Protein AF-A0A967KXW7-F1 (afdb_monomer_lite)

Sequence (54 aa):
MGAYGQSAEMLAKGIPLAEKFGDMELYAGSLAFQAANLYYQGKWEEAEQIAQRS

Structure (mmCIF, N/CA/C/O backbone):
data_AF-A0A967KXW7-F1
#
_entry.id   AF-A0A967KXW7-F1
#
loop_
_atom_site.group_PDB
_atom_site.id
_atom_site.type_symbol
_atom_site.label_atom_id
_atom_site.label_alt_id
_atom_site.label_comp_id
_atom_site.label_asym_id
_atom_site.label_entity_id
_atom_site.label_seq_id
_atom_site.pdbx_PDB_ins_code
_atom_site.Cartn_x
_atom_site.Cartn_y
_atom_site.Cartn_z
_atom_site.occupancy
_atom_site.B_iso_or_equiv
_atom_site.auth_seq_id
_atom_site.auth_comp_id
_atom_site.auth_asym_id
_atom_site.auth_atom_id
_atom_site.pdbx_PDB_model_num
ATOM 1 N N . MET A 1 1 ? -1.838 10.351 -18.577 1.00 52.97 1 MET A N 1
ATOM 2 C CA . MET A 1 1 ? -1.903 9.687 -17.257 1.00 52.97 1 MET A CA 1
ATOM 3 C C . MET A 1 1 ? -2.333 8.252 -17.498 1.00 52.97 1 MET A C 1
ATOM 5 O O . MET A 1 1 ? -3.396 8.058 -18.065 1.00 52.97 1 MET A O 1
ATOM 9 N N . GLY A 1 2 ? -1.477 7.269 -17.210 1.00 75.62 2 GLY A N 1
ATOM 10 C CA . GLY A 1 2 ? -1.830 5.854 -17.383 1.00 75.62 2 GLY A CA 1
ATOM 11 C C . GLY A 1 2 ? -2.783 5.367 -16.286 1.00 75.62 2 GLY A C 1
ATOM 12 O O . GLY A 1 2 ? -2.889 6.011 -15.241 1.00 75.62 2 GLY A O 1
ATOM 13 N N . ALA A 1 3 ? -3.430 4.220 -16.506 1.00 76.25 3 ALA A N 1
ATOM 14 C CA . ALA A 1 3 ? -4.386 3.611 -15.572 1.00 76.25 3 ALA A CA 1
ATOM 15 C C . ALA A 1 3 ? -3.836 3.468 -14.135 1.00 76.25 3 ALA A C 1
ATOM 17 O O . ALA A 1 3 ? -4.564 3.673 -13.165 1.00 76.25 3 ALA A O 1
ATOM 18 N N . TYR A 1 4 ? -2.528 3.226 -13.991 1.00 78.38 4 TYR A N 1
ATOM 19 C CA . TYR A 1 4 ? -1.849 3.138 -12.693 1.00 78.38 4 TYR A CA 1
ATOM 20 C C . TYR A 1 4 ? -1.880 4.444 -11.887 1.00 78.38 4 TYR A C 1
ATOM 22 O O . TYR A 1 4 ? -2.053 4.412 -10.673 1.00 78.38 4 TYR A O 1
ATOM 30 N N . GLY A 1 5 ? -1.765 5.600 -12.551 1.00 80.06 5 GLY A N 1
ATOM 31 C CA . GLY A 1 5 ? -1.798 6.902 -11.878 1.00 80.06 5 GLY A CA 1
ATOM 32 C C . GLY A 1 5 ? -3.187 7.241 -11.339 1.00 80.06 5 GLY A C 1
ATOM 33 O O . GLY A 1 5 ? -3.315 7.728 -10.220 1.00 80.06 5 GLY A O 1
ATOM 34 N N . GLN A 1 6 ? -4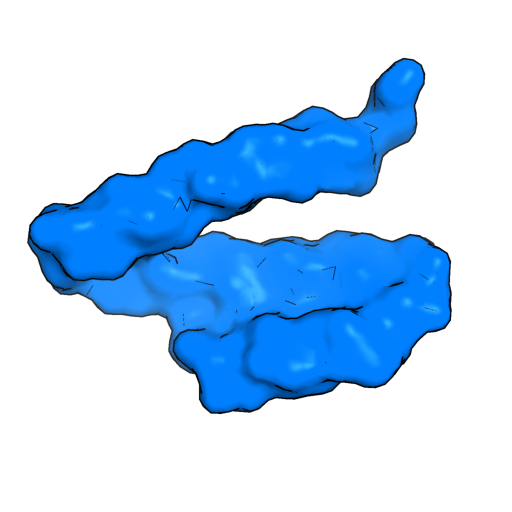.234 6.915 -12.102 1.00 84.94 6 GLN A N 1
ATOM 35 C CA . GLN A 1 6 ? -5.619 7.104 -11.660 1.00 84.94 6 GLN A CA 1
ATOM 36 C C . GLN A 1 6 ? -5.974 6.161 -10.506 1.00 84.94 6 GLN A C 1
ATOM 38 O O . GLN A 1 6 ? -6.609 6.578 -9.540 1.00 84.94 6 GLN A O 1
ATOM 43 N N . SER A 1 7 ? -5.520 4.905 -10.570 1.00 87.12 7 SER A N 1
ATOM 44 C CA . SER A 1 7 ? -5.741 3.944 -9.488 1.00 87.12 7 SER A CA 1
ATOM 45 C C . SER A 1 7 ? -5.025 4.360 -8.200 1.00 87.12 7 SER A C 1
ATOM 47 O O . SER A 1 7 ? -5.633 4.323 -7.133 1.00 87.12 7 SER A O 1
ATOM 49 N N . ALA A 1 8 ? -3.783 4.847 -8.292 1.00 87.81 8 ALA A N 1
ATOM 50 C CA . ALA A 1 8 ? -3.050 5.360 -7.137 1.00 87.81 8 ALA A CA 1
ATOM 51 C C . ALA A 1 8 ? -3.771 6.542 -6.465 1.00 87.81 8 ALA A C 1
ATOM 53 O O . ALA A 1 8 ? -3.864 6.581 -5.241 1.00 87.81 8 ALA A O 1
ATOM 54 N N . GLU A 1 9 ? -4.330 7.474 -7.245 1.00 89.88 9 GLU A N 1
ATOM 55 C CA . GLU A 1 9 ? -5.076 8.612 -6.696 1.00 89.88 9 GLU A CA 1
ATOM 56 C C . GLU A 1 9 ? -6.375 8.180 -5.996 1.00 89.88 9 GLU A C 1
ATOM 58 O O . GLU A 1 9 ? -6.707 8.699 -4.927 1.00 89.88 9 GLU A O 1
ATOM 63 N N . MET A 1 10 ? -7.108 7.217 -6.567 1.00 91.50 10 MET A N 1
ATOM 64 C CA . MET A 1 10 ? -8.326 6.686 -5.944 1.00 91.50 10 MET A CA 1
ATOM 65 C C . MET A 1 10 ? -8.014 5.932 -4.648 1.00 91.50 10 MET A C 1
ATOM 67 O O . MET A 1 10 ? -8.664 6.174 -3.631 1.00 91.50 10 MET A O 1
ATOM 71 N N . LEU A 1 11 ? -6.994 5.070 -4.653 1.00 93.12 11 LEU A N 1
ATOM 72 C CA . LEU A 1 11 ? -6.591 4.285 -3.482 1.00 93.12 11 LEU A CA 1
ATOM 73 C C . LEU A 1 11 ? -6.050 5.175 -2.355 1.00 93.12 11 LEU A C 1
ATOM 75 O O . LEU A 1 11 ? -6.405 4.966 -1.197 1.00 93.12 11 LEU A O 1
ATOM 79 N N . ALA A 1 12 ? -5.293 6.229 -2.685 1.00 92.44 12 ALA A N 1
ATOM 80 C CA . ALA A 1 12 ? -4.796 7.201 -1.708 1.00 92.44 12 ALA A CA 1
ATOM 81 C C . ALA A 1 12 ? -5.919 7.929 -0.945 1.00 92.44 12 ALA A C 1
ATOM 83 O O . ALA A 1 12 ? -5.711 8.367 0.184 1.00 92.44 12 ALA A O 1
ATOM 84 N N . LYS A 1 13 ? -7.111 8.050 -1.543 1.00 93.38 13 LYS A N 1
ATOM 85 C CA . LYS A 1 13 ? -8.306 8.606 -0.887 1.00 93.38 13 LYS A CA 1
ATOM 86 C C . LYS A 1 13 ? -9.139 7.522 -0.196 1.00 93.38 13 LYS A C 1
ATOM 88 O O . LYS A 1 13 ? -9.671 7.768 0.881 1.00 93.38 13 LYS A O 1
ATOM 93 N N . GLY A 1 14 ? -9.263 6.342 -0.805 1.00 93.62 14 GLY A N 1
ATOM 94 C CA . GLY A 1 14 ? -10.129 5.257 -0.334 1.00 93.62 14 GLY A CA 1
ATOM 95 C C .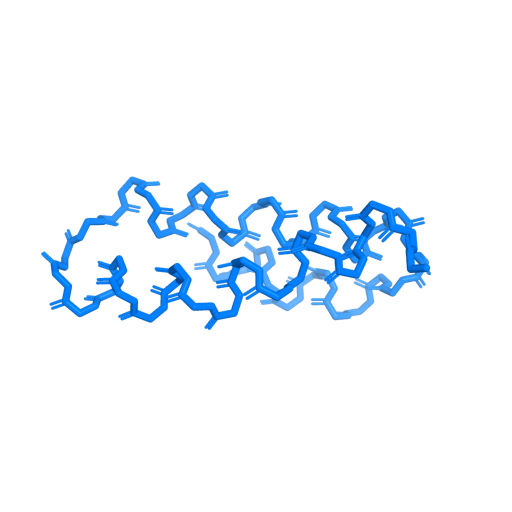 GLY A 1 14 ? -9.624 4.556 0.927 1.00 93.62 14 GLY A C 1
ATOM 96 O O . GLY A 1 14 ? -10.394 4.383 1.867 1.00 93.62 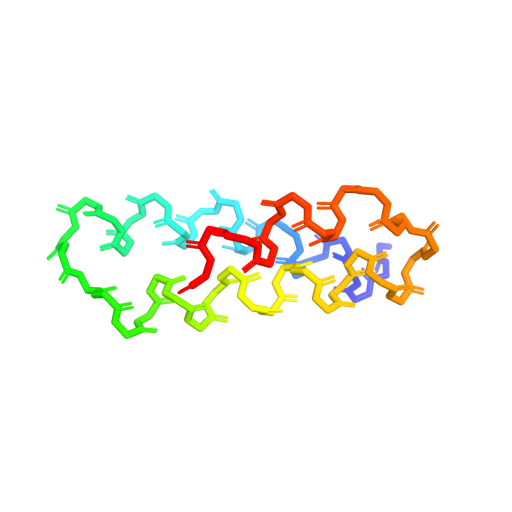14 GLY A O 1
ATOM 97 N N . ILE A 1 15 ? -8.332 4.220 0.983 1.00 95.94 15 ILE A N 1
ATOM 98 C CA . ILE A 1 15 ? -7.709 3.513 2.117 1.00 95.94 15 ILE A CA 1
ATOM 99 C C . ILE A 1 15 ? -7.946 4.232 3.460 1.00 95.94 15 ILE A C 1
ATOM 101 O O . ILE A 1 15 ? -8.488 3.602 4.367 1.00 95.94 15 ILE A O 1
ATOM 105 N N . PRO A 1 16 ? -7.633 5.537 3.616 1.00 95.56 16 PRO A N 1
ATOM 106 C CA . PRO A 1 16 ? -7.851 6.224 4.890 1.00 95.56 16 PRO A CA 1
ATOM 107 C C . PRO A 1 16 ? -9.335 6.388 5.247 1.00 95.56 16 PRO A C 1
ATOM 109 O O . PRO A 1 16 ? -9.666 6.513 6.423 1.00 95.56 16 PRO A O 1
ATOM 112 N N . LEU A 1 17 ? -10.249 6.393 4.266 1.00 95.94 17 LEU A N 1
ATOM 113 C CA . LEU A 1 17 ? -11.687 6.394 4.549 1.00 95.94 17 LEU A CA 1
ATOM 114 C C . LEU A 1 17 ? -12.139 5.030 5.073 1.00 95.94 17 LEU A C 1
ATOM 116 O O . LEU A 1 17 ? -12.829 4.985 6.086 1.00 95.94 17 LEU A O 1
ATOM 120 N N . ALA A 1 18 ? -11.723 3.941 4.426 1.00 96.19 18 ALA A N 1
ATOM 121 C CA . ALA A 1 18 ? -12.027 2.584 4.871 1.00 96.19 18 ALA A CA 1
ATOM 122 C C . ALA A 1 18 ? -11.503 2.337 6.295 1.00 96.19 18 ALA A C 1
ATOM 124 O O . ALA A 1 18 ? -12.257 1.897 7.159 1.00 96.19 18 ALA A O 1
ATOM 125 N N . GLU A 1 19 ? -10.262 2.748 6.574 1.00 95.75 19 GLU A N 1
ATOM 126 C CA . GLU A 1 19 ? -9.674 2.699 7.917 1.00 95.75 19 GLU A CA 1
ATOM 127 C C . GLU A 1 19 ? -10.482 3.533 8.924 1.00 95.75 19 GLU A C 1
ATOM 129 O O . GLU A 1 19 ? -10.856 3.045 9.989 1.00 95.75 19 GLU A O 1
ATOM 134 N N . LYS A 1 20 ? -10.828 4.780 8.573 1.00 96.88 20 LYS A N 1
ATOM 135 C CA . LYS A 1 20 ? -11.596 5.685 9.443 1.00 96.88 20 LYS A CA 1
ATOM 136 C C . LYS A 1 20 ? -12.985 5.150 9.793 1.00 96.88 20 LYS A C 1
ATOM 138 O O . LYS A 1 20 ? -13.460 5.385 10.903 1.00 96.88 20 LYS A O 1
ATOM 143 N N . PHE A 1 21 ? -13.660 4.508 8.844 1.00 96.88 21 PHE A N 1
ATOM 144 C CA . PHE A 1 21 ? -15.005 3.966 9.039 1.00 96.88 21 PHE A CA 1
ATOM 145 C C . PHE A 1 21 ? -15.006 2.514 9.537 1.00 96.88 21 PHE A C 1
ATOM 147 O O . PHE A 1 21 ? -16.079 1.980 9.813 1.00 96.88 21 PHE A O 1
ATOM 154 N N . GLY A 1 22 ? -13.832 1.896 9.708 1.00 96.12 22 GLY A N 1
ATOM 155 C CA . GLY A 1 22 ? -13.702 0.512 10.165 1.00 96.12 22 GLY A CA 1
ATOM 156 C C . GLY A 1 22 ? -14.153 -0.525 9.133 1.00 96.12 22 GLY A C 1
ATOM 157 O O . GLY A 1 22 ? -14.472 -1.653 9.503 1.00 96.12 22 GLY A O 1
ATOM 158 N N . ASP A 1 23 ? -14.195 -0.156 7.852 1.00 96.75 23 ASP A N 1
ATOM 159 C CA . ASP A 1 23 ? -14.505 -1.069 6.752 1.00 96.75 23 ASP A CA 1
ATOM 160 C C . ASP A 1 23 ? -13.251 -1.877 6.393 1.00 96.75 23 ASP A C 1
ATOM 162 O O . ASP A 1 23 ? -12.478 -1.531 5.496 1.00 96.75 23 ASP A O 1
ATOM 166 N N . MET A 1 24 ? -13.012 -2.936 7.169 1.00 94.06 24 MET A N 1
ATOM 167 C CA . MET A 1 24 ? -11.789 -3.737 7.074 1.00 94.06 24 MET A CA 1
ATOM 168 C C . MET A 1 24 ? -11.702 -4.535 5.767 1.00 94.06 24 MET A C 1
ATOM 170 O O . MET A 1 24 ? -10.598 -4.775 5.285 1.00 94.06 24 MET A O 1
ATOM 174 N N . GLU A 1 25 ? -12.837 -4.917 5.171 1.00 94.62 25 GLU A N 1
ATOM 175 C CA . GLU A 1 25 ? -12.863 -5.623 3.885 1.00 94.62 25 GLU A CA 1
ATOM 176 C C . GLU A 1 25 ? -12.421 -4.688 2.756 1.00 94.62 25 GLU A C 1
ATOM 178 O O . GLU A 1 25 ? -11.519 -5.022 1.981 1.00 94.62 25 GLU A O 1
ATOM 183 N N . LEU A 1 26 ? -12.980 -3.474 2.712 1.00 93.88 26 LEU A N 1
ATOM 184 C CA . LEU A 1 26 ? -12.560 -2.468 1.744 1.00 93.88 26 LEU A CA 1
ATOM 185 C C . LEU A 1 26 ? -11.112 -2.025 1.975 1.00 93.88 26 LEU A C 1
ATOM 187 O O . LEU A 1 26 ? -10.382 -1.801 1.006 1.00 93.88 26 LEU A O 1
ATOM 191 N N . TYR A 1 27 ? -10.685 -1.903 3.233 1.00 96.06 27 TYR A N 1
ATOM 192 C CA . TYR A 1 27 ? -9.314 -1.543 3.591 1.00 96.06 27 TYR A CA 1
ATOM 193 C C . TYR A 1 27 ? -8.309 -2.585 3.081 1.00 96.06 27 TYR A C 1
ATOM 195 O O . TYR A 1 27 ? -7.419 -2.238 2.301 1.00 96.06 27 TYR A O 1
ATOM 203 N N . ALA A 1 28 ? -8.499 -3.861 3.433 1.00 94.94 28 ALA A N 1
ATOM 204 C CA . ALA A 1 28 ? -7.636 -4.960 2.998 1.00 94.94 28 ALA A CA 1
ATOM 205 C C . ALA A 1 28 ? -7.625 -5.104 1.467 1.00 94.94 28 ALA A C 1
ATOM 207 O O . ALA A 1 28 ? -6.562 -5.185 0.846 1.00 94.94 28 ALA A O 1
ATOM 208 N N . GLY A 1 29 ? -8.800 -5.045 0.828 1.00 94.94 29 GLY A N 1
ATOM 209 C CA . GLY A 1 29 ? -8.916 -5.100 -0.629 1.00 94.94 29 GLY A CA 1
ATOM 210 C C . GLY A 1 29 ? -8.196 -3.942 -1.327 1.00 94.94 29 GLY A C 1
ATOM 211 O O . GLY A 1 29 ? -7.506 -4.150 -2.326 1.00 94.94 29 GLY A O 1
ATOM 212 N N . SER A 1 30 ? -8.299 -2.729 -0.780 1.00 95.38 30 SER A N 1
ATOM 213 C CA . SER A 1 30 ? -7.627 -1.543 -1.323 1.00 95.38 30 SER A CA 1
ATOM 214 C C . SER A 1 30 ? -6.104 -1.634 -1.202 1.00 95.38 30 SER A C 1
ATOM 216 O O . SER A 1 30 ? -5.397 -1.269 -2.144 1.00 95.38 30 SER A O 1
ATOM 218 N N . LEU A 1 31 ? -5.587 -2.156 -0.086 1.00 95.69 31 LEU A N 1
ATOM 219 C CA . LEU A 1 31 ? -4.152 -2.387 0.087 1.00 95.69 31 LEU A CA 1
ATOM 220 C C . LEU A 1 31 ? -3.630 -3.463 -0.868 1.00 95.69 31 LEU A C 1
ATOM 222 O O . LEU A 1 31 ? -2.636 -3.230 -1.557 1.00 95.69 31 LEU A O 1
ATOM 226 N N . ALA A 1 32 ? -4.342 -4.580 -1.015 1.00 94.81 32 ALA A N 1
ATOM 227 C CA . ALA A 1 32 ? -3.977 -5.623 -1.971 1.00 94.81 32 ALA A CA 1
ATOM 228 C C . ALA A 1 32 ? -3.933 -5.084 -3.415 1.00 94.81 32 ALA A C 1
ATOM 230 O O . ALA A 1 32 ? -2.998 -5.366 -4.171 1.00 94.81 32 ALA A O 1
ATOM 231 N N . PHE A 1 33 ? -4.901 -4.244 -3.794 1.00 94.38 33 PHE A N 1
ATOM 232 C CA . PHE A 1 33 ? -4.933 -3.608 -5.114 1.00 94.38 33 PHE A CA 1
ATOM 233 C C . PHE A 1 33 ? -3.782 -2.611 -5.312 1.00 94.38 33 PHE A C 1
ATOM 235 O O . PHE A 1 33 ? -3.200 -2.519 -6.396 1.00 94.38 33 PHE A O 1
ATOM 242 N N . GLN A 1 34 ? -3.420 -1.876 -4.258 1.00 95.25 34 GLN A N 1
ATOM 243 C CA . GLN A 1 34 ? -2.280 -0.966 -4.270 1.00 95.25 34 GLN A CA 1
ATOM 244 C C . GLN A 1 34 ? -0.957 -1.727 -4.427 1.00 95.25 34 GLN A C 1
ATOM 246 O O . GLN A 1 34 ? -0.141 -1.344 -5.268 1.00 95.25 34 GLN A O 1
ATOM 251 N N . ALA A 1 35 ? -0.765 -2.823 -3.689 1.00 94.69 35 ALA A N 1
ATOM 252 C CA . ALA A 1 35 ? 0.406 -3.686 -3.814 1.00 94.69 35 ALA A CA 1
ATOM 253 C C . ALA A 1 35 ? 0.530 -4.266 -5.231 1.00 94.69 35 ALA A C 1
ATOM 255 O O . ALA A 1 35 ? 1.589 -4.168 -5.851 1.00 94.69 35 ALA A O 1
ATOM 256 N N . ALA A 1 36 ? -0.564 -4.782 -5.801 1.00 93.62 36 ALA A N 1
ATOM 257 C CA . ALA A 1 36 ? -0.580 -5.297 -7.170 1.00 93.62 36 ALA A CA 1
ATOM 258 C C . ALA A 1 36 ? -0.188 -4.223 -8.202 1.00 93.62 36 ALA A C 1
AT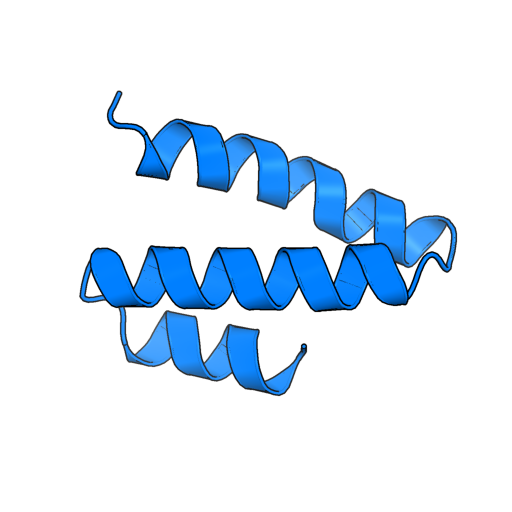OM 260 O O . ALA A 1 36 ? 0.622 -4.471 -9.095 1.00 93.62 36 ALA A O 1
ATOM 261 N N . ASN A 1 37 ? -0.699 -2.998 -8.058 1.00 92.44 37 ASN A N 1
ATOM 262 C CA . ASN A 1 37 ? -0.317 -1.884 -8.928 1.00 92.44 37 ASN A CA 1
ATOM 263 C C . ASN A 1 37 ? 1.168 -1.521 -8.830 1.00 92.44 37 ASN A C 1
ATOM 265 O O . ASN A 1 37 ? 1.769 -1.144 -9.837 1.00 92.44 37 ASN A O 1
ATOM 269 N N . LEU A 1 38 ? 1.756 -1.582 -7.635 1.00 93.12 38 LEU A N 1
ATOM 270 C CA . LEU A 1 38 ? 3.185 -1.333 -7.433 1.00 93.12 38 LEU A CA 1
ATOM 271 C C . LEU A 1 38 ? 4.023 -2.448 -8.071 1.00 93.12 38 LEU A C 1
ATOM 273 O O . LEU A 1 38 ? 5.000 -2.152 -8.763 1.00 93.12 38 LEU A O 1
ATOM 277 N N . TYR A 1 39 ? 3.578 -3.702 -7.954 1.00 93.62 39 TYR A N 1
ATOM 278 C CA . TYR A 1 39 ? 4.184 -4.845 -8.636 1.00 93.62 39 TYR A CA 1
ATOM 279 C C . TYR A 1 39 ? 4.222 -4.665 -10.160 1.00 93.62 39 TYR A C 1
ATOM 281 O O . TYR A 1 39 ? 5.284 -4.794 -10.767 1.00 93.62 39 TYR A O 1
ATOM 289 N N . TYR A 1 40 ? 3.109 -4.272 -10.787 1.00 91.31 40 TYR A N 1
ATOM 290 C CA . TYR A 1 40 ? 3.068 -4.030 -12.238 1.00 91.31 40 TYR A CA 1
ATOM 291 C C . TYR A 1 40 ? 3.931 -2.849 -12.704 1.00 91.31 40 TYR A C 1
ATOM 293 O O . TYR A 1 40 ? 4.280 -2.767 -13.880 1.00 91.31 40 TYR A O 1
ATOM 301 N N . GLN A 1 41 ? 4.297 -1.946 -11.794 1.00 91.69 41 GLN A N 1
ATOM 302 C CA . GLN A 1 41 ? 5.201 -0.826 -12.063 1.00 91.69 41 GLN A CA 1
ATOM 303 C C . GLN A 1 41 ? 6.673 -1.151 -11.762 1.00 91.69 41 GLN A C 1
ATOM 305 O O . GLN A 1 41 ? 7.528 -0.281 -11.912 1.00 91.69 41 GLN A O 1
ATOM 310 N N . GLY A 1 42 ? 6.984 -2.379 -11.334 1.00 94.62 42 GLY A N 1
ATOM 311 C CA . GLY A 1 42 ? 8.339 -2.790 -10.966 1.00 94.62 42 GLY A CA 1
ATOM 312 C C . GLY A 1 42 ? 8.822 -2.240 -9.620 1.00 94.62 42 GLY A C 1
ATOM 313 O O . GLY A 1 42 ? 10.014 -2.292 -9.327 1.00 94.62 42 GLY A O 1
ATOM 314 N N . LYS A 1 43 ? 7.915 -1.709 -8.794 1.00 94.44 43 LYS A N 1
ATOM 315 C CA . LYS A 1 43 ? 8.201 -1.170 -7.457 1.00 94.44 43 LYS A CA 1
ATOM 316 C C . LYS A 1 43 ? 8.043 -2.270 -6.402 1.00 94.44 43 LYS A C 1
ATOM 318 O O . LYS A 1 43 ? 7.166 -2.199 -5.546 1.00 94.44 43 LYS A O 1
ATOM 323 N N . TRP A 1 44 ? 8.863 -3.315 -6.512 1.00 92.12 44 TRP A N 1
ATOM 324 C CA . TRP A 1 44 ? 8.723 -4.561 -5.743 1.00 92.12 44 TRP A CA 1
ATOM 325 C C . TRP A 1 44 ? 8.798 -4.341 -4.223 1.00 92.12 44 TRP A C 1
ATOM 327 O O . TRP A 1 44 ? 7.956 -4.852 -3.494 1.00 92.12 44 TRP A O 1
ATOM 337 N N . GLU A 1 45 ? 9.745 -3.525 -3.753 1.00 94.00 45 GLU A N 1
ATOM 338 C CA . GLU A 1 45 ? 9.925 -3.237 -2.319 1.00 94.00 45 G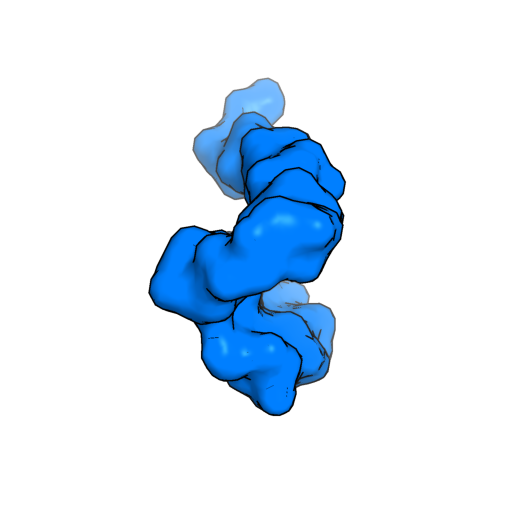LU A CA 1
ATOM 339 C C . GLU A 1 45 ? 8.736 -2.467 -1.723 1.00 94.00 45 GLU A C 1
ATOM 341 O O . GLU A 1 45 ? 8.244 -2.809 -0.649 1.00 94.00 45 GLU A O 1
ATOM 346 N N . GLU A 1 46 ? 8.229 -1.451 -2.434 1.00 93.06 46 GLU A N 1
ATOM 347 C CA . GLU A 1 46 ? 7.033 -0.706 -2.015 1.00 93.06 46 GLU A CA 1
ATOM 348 C C . GLU A 1 46 ? 5.797 -1.620 -2.005 1.00 93.06 46 GLU A C 1
ATOM 350 O O . GLU A 1 46 ? 4.969 -1.538 -1.099 1.00 93.06 46 GLU A O 1
ATOM 355 N N . ALA A 1 47 ? 5.671 -2.509 -2.997 1.00 93.50 47 ALA A N 1
ATOM 356 C CA . ALA A 1 47 ? 4.561 -3.453 -3.089 1.00 93.50 47 ALA A CA 1
ATOM 357 C C . ALA A 1 47 ? 4.520 -4.408 -1.888 1.00 93.50 47 ALA A C 1
ATOM 359 O O . ALA A 1 47 ? 3.454 -4.633 -1.320 1.00 93.50 47 ALA A O 1
ATOM 360 N N . GLU A 1 48 ? 5.675 -4.929 -1.475 1.00 93.38 48 GLU A N 1
ATOM 361 C CA . GLU A 1 48 ? 5.780 -5.882 -0.370 1.00 93.38 48 GLU A CA 1
ATOM 362 C C . GLU A 1 48 ? 5.446 -5.240 0.984 1.00 93.38 48 GLU A C 1
ATOM 364 O O . GLU A 1 48 ? 4.720 -5.828 1.786 1.00 93.38 48 GLU A O 1
ATOM 369 N N . GLN A 1 49 ? 5.865 -3.991 1.206 1.00 94.25 49 GLN A N 1
ATOM 370 C CA . GLN A 1 49 ? 5.482 -3.233 2.404 1.00 94.25 49 GLN A CA 1
ATOM 371 C C . GLN A 1 49 ? 3.967 -3.012 2.502 1.00 94.25 49 GLN A C 1
ATOM 373 O O . GLN A 1 49 ? 3.401 -3.059 3.594 1.00 94.25 49 GLN A O 1
ATOM 378 N N . ILE A 1 50 ? 3.300 -2.761 1.372 1.00 92.94 50 ILE A N 1
ATOM 379 C CA . ILE A 1 50 ? 1.842 -2.592 1.332 1.00 92.94 50 ILE A CA 1
ATOM 380 C C . ILE A 1 50 ? 1.130 -3.940 1.506 1.00 92.94 50 ILE A C 1
ATOM 382 O O . ILE A 1 50 ? 0.165 -4.026 2.265 1.00 92.94 50 ILE A O 1
ATOM 386 N N . ALA A 1 51 ? 1.626 -5.003 0.869 1.00 90.12 51 ALA A N 1
ATOM 387 C CA . ALA A 1 51 ? 1.061 -6.346 0.981 1.00 90.12 51 ALA A CA 1
ATOM 388 C C . ALA A 1 51 ? 1.080 -6.866 2.428 1.00 90.12 51 ALA A C 1
ATOM 390 O O . ALA A 1 51 ? 0.115 -7.471 2.875 1.00 90.12 51 ALA A O 1
ATOM 391 N N . GLN A 1 52 ? 2.129 -6.562 3.198 1.00 92.06 52 GLN A N 1
ATOM 392 C CA . GLN A 1 52 ? 2.219 -6.929 4.619 1.00 92.06 52 GLN A CA 1
ATOM 393 C C . GLN A 1 52 ? 1.183 -6.232 5.515 1.00 92.06 52 GLN A C 1
ATOM 395 O O . GLN A 1 52 ? 0.979 -6.649 6.654 1.00 92.06 52 GLN A O 1
ATOM 400 N N . ARG A 1 53 ? 0.558 -5.155 5.030 1.00 84.75 53 ARG A N 1
ATOM 4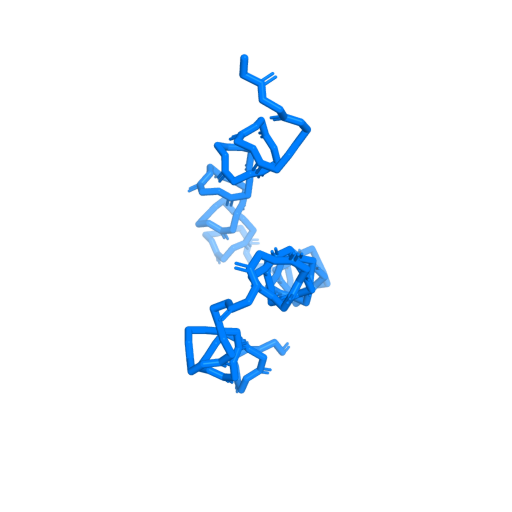01 C CA . ARG A 1 53 ? -0.470 -4.392 5.751 1.00 84.75 53 ARG A CA 1
ATOM 402 C C . ARG A 1 53 ? -1.896 -4.775 5.348 1.00 84.75 53 ARG A C 1
ATOM 404 O O . ARG A 1 53 ? -2.822 -4.254 5.968 1.00 84.75 53 ARG A O 1
ATOM 411 N N . SER A 1 54 ? -2.038 -5.584 4.292 1.00 79.75 54 SER A N 1
ATOM 412 C CA . SER A 1 54 ? -3.319 -6.048 3.734 1.00 79.75 54 SER A CA 1
ATOM 413 C C . SER A 1 54 ? -3.926 -7.119 4.628 1.00 79.75 54 SER A C 1
ATOM 415 O O . SER A 1 54 ? -5.153 -7.053 4.844 1.00 79.75 54 SER A O 1
#

Radius of gyration: 10.81 Å; chains: 1; bounding box: 25×17×28 Å

pLDDT: mean 91.23, std 7.39, range [52.97, 96.88]

Secondary structure (DSSP, 8-state):
--HHHHHHHHHHHHHHHHHHHT-HHHHHHHHHHHHHHHHHTT-HHHHHHHHTT-

Foldseek 3Di:
DDPLVVLVVVLVVQLVVCVVVVVVVSNLVSLLVNLVSCVVVVVNVVSVVSNVVD